Protein AF-A0A8H4S7Z0-F1 (afdb_monomer)

Radius of gyration: 16.97 Å; Cα contacts (8 Å, |Δi|>4): 118; chains: 1; bounding box: 41×35×54 Å

Mean predicted aligned error: 11.28 Å

Solvent-accessible surface area (backbone atoms only — not comparable to full-atom values): 7341 Å² total; per-residue (Å²): 135,83,82,88,77,84,85,71,62,92,64,38,90,51,52,29,38,37,39,34,30,51,56,85,59,88,57,84,63,80,92,69,66,58,52,76,47,76,32,63,46,55,66,48,42,54,50,51,52,62,73,42,70,85,55,70,56,70,44,76,47,80,46,69,49,40,94,46,100,86,52,48,55,26,58,40,66,70,44,51,50,53,55,34,59,78,67,66,56,59,77,75,61,49,73,60,62,48,78,52,49,64,92,78,74,83,63,83,80,64,83,90,71,74,132

Nearest PDB structures (foldseek):
  8to5-assembly1_c  TM=4.796E-01  e=1.770E+00  Synechocystis sp. PCC 6803
  2mra-assembly1_A  TM=4.521E-01  e=2.275E+00  synthetic construct

pLDDT: mean 74.97, std 17.6, range [32.44, 94.12]

Sequence (115 aa):
MTSFDNYCLDDPVEPVQVFEVGQDTTSFPTRASYQRSDLRTVEDTSSFLKNNQNSPYKCRLVSICQRTSRRQLQITKPMLDLLVAEHGIGPSFWGVPSCFYRRTDDFEVNPALAP

Structure (mmCIF, N/CA/C/O backbone):
data_AF-A0A8H4S7Z0-F1
#
_entry.id   AF-A0A8H4S7Z0-F1
#
loop_
_atom_site.group_PDB
_atom_site.id
_atom_site.type_symbol
_atom_site.label_atom_id
_atom_site.label_alt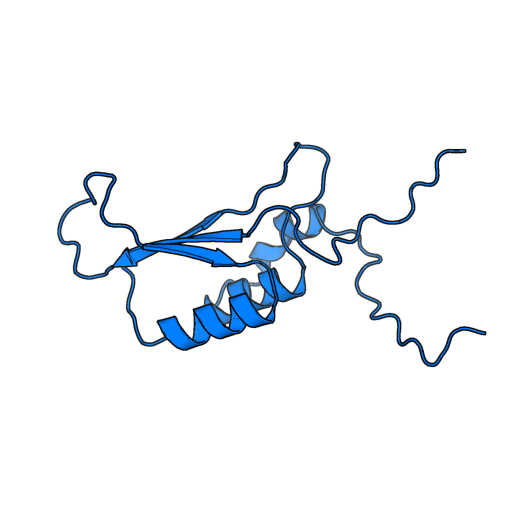_id
_atom_site.label_comp_id
_atom_site.label_asym_id
_atom_site.label_entity_id
_atom_site.label_seq_id
_atom_site.pdbx_PDB_ins_code
_atom_site.Cartn_x
_atom_site.Cartn_y
_atom_site.Cartn_z
_atom_site.occupancy
_atom_site.B_iso_or_equiv
_atom_site.auth_seq_id
_atom_site.auth_comp_id
_atom_site.auth_asym_id
_atom_site.auth_atom_id
_atom_site.pdbx_PDB_model_num
ATOM 1 N N . MET A 1 1 ? 13.076 3.394 -33.899 1.00 32.44 1 MET A N 1
ATOM 2 C CA . MET A 1 1 ? 12.529 2.324 -33.038 1.00 32.44 1 MET A CA 1
ATOM 3 C C . MET A 1 1 ? 12.714 2.756 -31.598 1.00 32.44 1 MET A C 1
ATOM 5 O O . MET A 1 1 ? 13.836 2.775 -31.120 1.00 32.44 1 MET A O 1
ATOM 9 N N . THR A 1 2 ? 11.651 3.229 -30.952 1.00 38.53 2 THR A N 1
ATOM 10 C CA . THR A 1 2 ? 11.670 3.564 -29.524 1.00 38.53 2 THR A CA 1
ATOM 11 C C . THR A 1 2 ? 11.561 2.263 -28.739 1.00 38.53 2 THR A C 1
ATOM 13 O O . THR A 1 2 ? 10.543 1.581 -28.844 1.00 38.53 2 THR A O 1
ATOM 16 N N . SER A 1 3 ? 12.627 1.904 -28.023 1.00 37.03 3 SER A N 1
ATOM 17 C CA . SER A 1 3 ? 12.627 0.787 -27.079 1.00 37.03 3 SER A CA 1
ATOM 18 C C . SER A 1 3 ? 11.506 0.991 -26.053 1.00 37.03 3 SER A C 1
ATOM 20 O O . SER A 1 3 ? 11.409 2.057 -25.446 1.00 37.03 3 SER A O 1
ATOM 22 N N . PHE A 1 4 ? 10.627 -0.004 -25.930 1.00 41.50 4 PHE A N 1
ATOM 23 C CA . PHE A 1 4 ? 9.540 -0.075 -24.945 1.00 41.50 4 PHE A CA 1
ATOM 24 C C . PHE A 1 4 ? 9.921 -0.975 -23.758 1.00 41.50 4 PHE A C 1
ATOM 26 O O . PHE A 1 4 ? 9.039 -1.455 -23.037 1.00 41.50 4 PHE A O 1
ATOM 33 N N . ASP A 1 5 ? 11.220 -1.196 -23.573 1.00 44.72 5 ASP A N 1
ATOM 34 C CA . ASP A 1 5 ? 11.765 -2.045 -22.528 1.00 44.72 5 ASP A CA 1
ATOM 35 C C . ASP A 1 5 ? 12.186 -1.183 -21.335 1.00 44.72 5 ASP A C 1
ATOM 37 O O . ASP A 1 5 ? 12.791 -0.124 -21.503 1.00 44.72 5 ASP A O 1
ATOM 41 N N . ASN A 1 6 ? 11.842 -1.665 -20.139 1.00 44.69 6 ASN A N 1
ATOM 42 C CA . ASN A 1 6 ? 12.066 -1.083 -18.807 1.00 44.69 6 ASN A CA 1
ATOM 43 C C . ASN A 1 6 ? 10.911 -0.213 -18.280 1.00 44.69 6 ASN A C 1
ATOM 45 O O . ASN A 1 6 ? 11.007 1.006 -18.147 1.00 44.69 6 ASN A O 1
ATOM 49 N N . TYR A 1 7 ? 9.814 -0.873 -17.903 1.00 49.69 7 TYR A N 1
ATOM 50 C CA . TYR A 1 7 ? 8.875 -0.334 -16.918 1.00 49.69 7 TYR A CA 1
ATOM 51 C C . TYR A 1 7 ? 8.762 -1.334 -15.769 1.00 49.69 7 TYR A C 1
ATOM 53 O O . TYR A 1 7 ? 7.735 -1.976 -15.605 1.00 49.69 7 TYR A O 1
ATOM 61 N N . CYS A 1 8 ? 9.848 -1.514 -15.027 1.00 52.16 8 CYS A N 1
ATOM 62 C CA . CYS A 1 8 ? 9.773 -1.968 -13.647 1.00 52.16 8 CYS A CA 1
ATOM 63 C C . CYS A 1 8 ? 10.198 -0.767 -12.796 1.00 52.16 8 CYS A C 1
ATOM 65 O O . CYS A 1 8 ? 11.082 -0.009 -13.206 1.00 52.16 8 CYS A O 1
ATOM 67 N N . LEU A 1 9 ? 9.525 -0.520 -11.674 1.00 57.56 9 LEU A N 1
ATOM 68 C CA . LEU A 1 9 ? 10.044 0.432 -10.697 1.00 57.56 9 LEU A CA 1
ATOM 69 C C . LEU A 1 9 ? 11.013 -0.332 -9.811 1.00 57.56 9 LEU A C 1
ATOM 71 O O . LEU A 1 9 ? 10.569 -1.039 -8.910 1.00 57.56 9 LEU A O 1
ATOM 75 N N . ASP A 1 10 ? 12.305 -0.178 -10.081 1.00 61.12 10 ASP A N 1
ATOM 76 C CA . ASP A 1 10 ? 13.347 -0.638 -9.161 1.00 61.12 10 ASP A CA 1
ATOM 77 C C . ASP A 1 10 ? 13.206 0.108 -7.825 1.00 61.12 10 ASP A C 1
ATOM 79 O O . ASP A 1 10 ? 13.199 -0.508 -6.764 1.00 61.12 10 ASP A O 1
ATOM 83 N N . ASP A 1 11 ? 12.935 1.419 -7.902 1.00 60.88 11 ASP A N 1
ATOM 84 C CA . ASP A 1 11 ? 12.660 2.285 -6.758 1.00 60.88 11 ASP A CA 1
ATOM 85 C C . ASP A 1 11 ? 11.469 3.227 -7.028 1.00 60.88 11 ASP A C 1
ATOM 87 O O . ASP A 1 11 ? 11.354 3.810 -8.119 1.00 60.88 11 ASP A O 1
ATOM 91 N N . PRO A 1 12 ? 10.567 3.441 -6.050 1.00 68.75 12 PRO A N 1
ATOM 92 C CA . PRO A 1 12 ? 9.491 4.410 -6.186 1.00 68.75 12 PRO A CA 1
ATOM 93 C C . PRO A 1 12 ? 10.049 5.841 -6.113 1.00 68.75 12 PRO A C 1
ATOM 95 O O . PRO A 1 12 ? 10.701 6.240 -5.147 1.00 68.75 12 PRO A O 1
ATOM 98 N N . VAL A 1 13 ? 9.759 6.658 -7.132 1.00 78.38 13 VAL A N 1
ATOM 99 C CA . VAL A 1 13 ? 10.211 8.062 -7.166 1.00 78.38 13 VAL A CA 1
ATOM 100 C C . VAL A 1 13 ? 9.428 8.909 -6.159 1.00 78.38 13 VAL A C 1
ATOM 102 O O . VAL A 1 13 ? 9.981 9.798 -5.510 1.00 78.38 13 VAL A O 1
ATOM 105 N N . GLU A 1 14 ? 8.131 8.630 -6.037 1.00 84.25 14 GLU A N 1
ATOM 106 C CA . GLU A 1 14 ? 7.249 9.216 -5.027 1.00 84.25 14 GLU A CA 1
ATOM 107 C C . GLU A 1 14 ? 7.023 8.194 -3.906 1.00 84.25 14 GLU A C 1
ATOM 109 O O . GLU A 1 14 ? 6.761 7.033 -4.218 1.00 84.25 14 GLU A O 1
ATOM 114 N N . PRO A 1 15 ? 7.086 8.589 -2.624 1.00 89.38 15 PRO A N 1
ATOM 115 C CA . PRO A 1 15 ? 6.847 7.661 -1.528 1.00 89.38 15 PRO A CA 1
ATOM 116 C C . PRO A 1 15 ? 5.384 7.211 -1.488 1.00 89.38 15 PRO A C 1
ATOM 118 O O . PRO A 1 15 ? 4.467 7.982 -1.793 1.00 89.38 15 PRO A O 1
ATOM 121 N N . VAL A 1 16 ? 5.161 5.989 -1.013 1.00 91.88 16 VAL A N 1
ATOM 122 C CA . VAL A 1 16 ? 3.834 5.537 -0.586 1.00 91.88 16 VAL A CA 1
ATOM 123 C C . VAL A 1 16 ? 3.496 6.262 0.708 1.00 91.88 16 VAL A C 1
ATOM 125 O O . VAL A 1 16 ? 4.262 6.214 1.667 1.00 91.88 16 VAL A O 1
ATOM 128 N N . GLN A 1 17 ? 2.360 6.950 0.746 1.00 93.94 17 GLN A N 1
ATOM 129 C CA . GLN A 1 17 ? 1.966 7.745 1.908 1.00 93.94 17 GLN A CA 1
ATOM 130 C C . GLN A 1 17 ? 0.928 6.982 2.718 1.00 93.94 17 GLN A C 1
ATOM 132 O O . GLN A 1 17 ? -0.146 6.655 2.213 1.00 93.94 17 GLN A O 1
ATOM 137 N N . VAL A 1 18 ? 1.231 6.731 3.983 1.00 92.56 18 VAL A N 1
ATOM 138 C CA . VAL A 1 18 ? 0.312 6.113 4.934 1.00 92.56 18 VAL A CA 1
ATOM 139 C C . VAL A 1 18 ? -0.211 7.181 5.880 1.00 92.56 18 VAL A C 1
ATOM 141 O O . VAL A 1 18 ? 0.565 7.939 6.457 1.00 92.56 18 VAL A O 1
ATOM 144 N N . PHE A 1 19 ? -1.529 7.243 6.031 1.00 90.44 19 PHE A N 1
ATOM 145 C CA . PHE A 1 19 ? -2.211 8.154 6.940 1.00 90.44 19 PHE A CA 1
ATOM 146 C C . PHE A 1 19 ? -2.996 7.349 7.965 1.00 90.44 19 PHE A C 1
ATOM 148 O O . PHE A 1 19 ? -3.830 6.527 7.589 1.00 90.44 19 PHE A O 1
ATOM 155 N N . GLU A 1 20 ? -2.764 7.606 9.244 1.00 89.75 20 GLU A N 1
ATOM 156 C CA . GLU A 1 20 ? -3.379 6.858 10.336 1.00 89.75 20 GLU A CA 1
ATOM 157 C C . GLU A 1 20 ? -4.184 7.762 11.252 1.00 89.75 20 GLU A C 1
ATOM 159 O O . GLU A 1 20 ? -3.729 8.827 11.670 1.00 89.75 20 GLU A O 1
ATOM 164 N N . VAL A 1 21 ? -5.381 7.301 11.596 1.00 86.25 21 VAL A N 1
ATOM 165 C CA . VAL A 1 21 ? -6.249 7.909 12.599 1.00 86.25 21 VAL A CA 1
ATOM 166 C C . VAL A 1 21 ? -6.296 6.969 13.800 1.00 86.25 21 VAL A C 1
ATOM 168 O O . VAL A 1 21 ? -6.793 5.850 13.677 1.00 86.25 21 VAL A O 1
ATOM 171 N N . GLY A 1 22 ? -5.779 7.408 14.950 1.00 81.69 22 GLY A N 1
ATOM 172 C CA . GLY A 1 22 ? -5.709 6.601 16.177 1.00 81.69 22 GLY A CA 1
ATOM 173 C C . GLY A 1 22 ? -7.083 6.235 16.751 1.00 81.69 22 GLY A C 1
ATOM 174 O O . GLY A 1 22 ? -8.058 6.968 16.565 1.00 81.69 22 GLY A O 1
ATOM 175 N N . GLN A 1 23 ? -7.170 5.101 17.453 1.00 74.94 23 GLN A N 1
ATOM 176 C CA . GLN A 1 23 ? -8.432 4.558 17.978 1.00 74.94 23 GLN A CA 1
ATOM 177 C C . GLN A 1 23 ? -9.134 5.477 18.998 1.00 74.94 23 GLN A C 1
ATOM 179 O O . GLN A 1 23 ? -10.363 5.545 19.009 1.00 74.94 23 GLN A O 1
ATOM 184 N N . ASP A 1 24 ? -8.369 6.259 19.762 1.00 71.00 24 ASP A N 1
ATOM 185 C CA . ASP A 1 24 ? -8.880 7.160 20.809 1.00 71.00 24 ASP A CA 1
ATOM 186 C C . ASP A 1 24 ? -9.520 8.456 20.274 1.00 71.00 24 ASP A C 1
ATOM 188 O O . ASP A 1 24 ? -10.012 9.290 21.037 1.00 71.00 24 ASP A O 1
ATOM 192 N N . THR A 1 25 ? -9.557 8.646 18.950 1.00 63.41 25 THR A N 1
ATOM 193 C CA . THR A 1 25 ? -10.248 9.785 18.331 1.00 63.41 25 THR A CA 1
ATOM 194 C C . THR A 1 25 ? -11.767 9.550 18.323 1.00 63.41 25 THR A C 1
ATOM 196 O O . THR A 1 25 ? -12.368 8.997 17.393 1.00 63.41 25 THR A O 1
ATOM 199 N N . THR A 1 26 ? -12.405 9.956 19.424 1.00 60.41 26 THR A N 1
ATOM 200 C CA . THR A 1 26 ? -13.856 9.853 19.671 1.00 60.41 26 THR A CA 1
ATOM 201 C C . THR A 1 26 ? -14.698 10.773 18.778 1.00 60.41 26 THR A C 1
ATOM 203 O O . THR A 1 26 ? -15.887 10.525 18.590 1.00 60.41 26 THR A O 1
ATOM 206 N N . SER A 1 27 ? -14.090 11.780 18.149 1.00 61.19 27 SER A N 1
ATOM 207 C CA . SER A 1 27 ? -14.697 12.646 17.133 1.00 61.19 27 SER A CA 1
ATOM 208 C C . SER A 1 27 ? -13.972 12.500 15.791 1.00 61.19 27 SER A C 1
ATOM 210 O O . SER A 1 27 ? -12.804 12.113 15.742 1.00 61.19 27 SER A O 1
ATOM 212 N N . PHE A 1 28 ? -14.663 12.773 14.676 1.00 56.72 28 PHE A N 1
ATOM 213 C CA . PHE A 1 28 ? -13.997 12.881 13.376 1.00 56.72 28 PHE A CA 1
ATOM 214 C C . PHE A 1 28 ? -12.852 13.901 13.498 1.00 56.72 28 PHE A C 1
ATOM 216 O O . PHE A 1 28 ? -13.127 15.044 13.872 1.00 56.72 28 PHE A O 1
ATOM 223 N N . PRO A 1 29 ? -11.597 13.515 13.203 1.00 55.12 29 PRO A N 1
ATOM 224 C CA . PRO A 1 29 ? -10.453 14.410 13.258 1.00 55.12 29 PRO A CA 1
ATOM 225 C C . PRO A 1 29 ? -10.729 15.736 12.557 1.00 55.12 29 PRO A C 1
ATOM 227 O O . PRO A 1 29 ? -11.064 15.763 11.370 1.00 55.12 29 PRO A O 1
ATOM 230 N N . THR A 1 30 ? -10.526 16.852 13.251 1.00 57.56 30 THR A N 1
ATOM 231 C CA . THR A 1 30 ? -10.563 18.197 12.669 1.00 57.56 30 THR A CA 1
ATOM 232 C C . THR A 1 30 ? -9.340 18.391 11.770 1.00 57.56 30 THR A C 1
ATOM 234 O O . THR A 1 30 ? -8.394 19.039 12.177 1.00 57.56 30 THR A O 1
ATOM 237 N N . ARG A 1 31 ? -9.287 17.776 10.578 1.00 55.25 31 ARG A N 1
ATOM 238 C CA . ARG A 1 31 ? -8.233 17.895 9.534 1.00 55.25 31 ARG A CA 1
ATOM 239 C C . ARG A 1 31 ? -6.756 17.699 9.972 1.00 55.25 31 ARG A C 1
ATOM 241 O O . ARG A 1 31 ? -5.896 17.688 9.102 1.00 55.25 31 ARG A O 1
ATOM 248 N N . ALA A 1 32 ? -6.452 17.522 11.260 1.00 55.59 32 ALA A N 1
ATOM 249 C CA . ALA A 1 32 ? -5.118 17.706 11.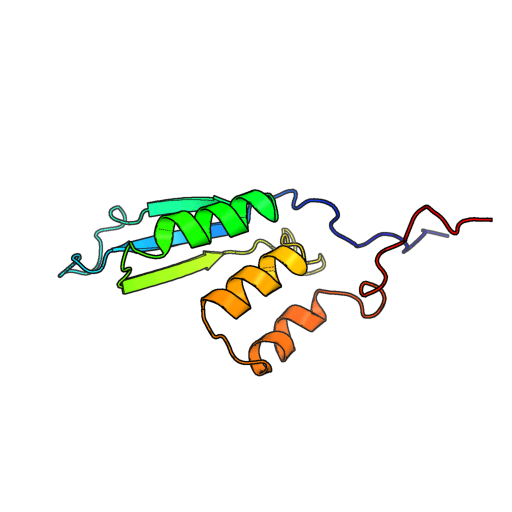836 1.00 55.59 32 ALA A CA 1
ATOM 250 C C . ALA A 1 32 ? -4.659 16.587 12.790 1.00 55.59 32 ALA A C 1
ATOM 252 O O . ALA A 1 32 ? -3.520 16.630 13.234 1.00 55.59 32 ALA A O 1
ATOM 253 N N . SER A 1 33 ? -5.485 15.581 13.110 1.00 70.38 33 SER A N 1
ATOM 254 C CA . SER A 1 33 ? -5.085 14.495 14.029 1.00 70.38 33 SER A CA 1
ATOM 255 C C . SER A 1 33 ? -4.830 13.164 13.315 1.00 70.38 33 SER A C 1
ATOM 257 O O . SER A 1 33 ? -5.310 12.120 13.760 1.00 70.38 33 SER A O 1
ATOM 259 N N . TYR A 1 34 ? -4.124 13.198 12.184 1.00 79.00 34 TYR A N 1
ATOM 260 C CA . TYR A 1 34 ? -3.617 11.982 11.550 1.00 79.00 34 TYR A CA 1
ATOM 261 C C . TYR A 1 34 ? -2.091 11.955 11.587 1.00 79.00 34 TYR A C 1
ATOM 263 O O . TYR A 1 34 ? -1.434 12.984 11.419 1.00 79.00 34 TYR A O 1
ATOM 271 N N . GLN A 1 35 ? -1.531 10.767 11.784 1.00 87.12 35 GLN A N 1
ATOM 272 C CA . GLN A 1 35 ? -0.106 10.522 11.610 1.00 87.12 35 GLN A CA 1
ATOM 273 C C . GLN A 1 35 ? 0.150 10.197 10.143 1.00 87.12 35 GLN A C 1
ATOM 275 O O . GLN A 1 35 ? -0.572 9.398 9.551 1.00 87.12 35 GLN A O 1
ATOM 280 N N . ARG A 1 36 ? 1.153 10.842 9.544 1.00 90.38 36 ARG A N 1
ATOM 281 C CA . ARG A 1 36 ? 1.598 10.542 8.183 1.00 90.38 36 ARG A CA 1
ATOM 282 C C . ARG A 1 36 ? 2.953 9.847 8.226 1.00 90.38 36 ARG A C 1
ATOM 284 O O . ARG A 1 36 ? 3.855 10.303 8.926 1.00 90.38 36 ARG A O 1
ATOM 291 N N . SER A 1 37 ? 3.109 8.797 7.432 1.00 92.31 37 SER A N 1
ATOM 292 C CA . SER A 1 37 ? 4.379 8.114 7.204 1.00 92.31 37 SER A CA 1
ATOM 293 C C . SER A 1 37 ? 4.612 7.939 5.711 1.00 92.31 37 SER A C 1
ATOM 295 O O . SER A 1 37 ? 3.700 7.574 4.976 1.00 92.31 37 SER A O 1
ATOM 297 N N . ASP A 1 38 ? 5.832 8.217 5.268 1.00 94.06 38 ASP A N 1
ATOM 298 C CA . ASP A 1 38 ? 6.241 8.073 3.875 1.00 94.06 38 ASP A CA 1
ATOM 299 C C . ASP A 1 38 ? 7.128 6.823 3.772 1.00 94.06 38 ASP A C 1
ATOM 301 O O . ASP A 1 38 ? 8.143 6.733 4.460 1.00 94.06 38 ASP A O 1
ATOM 305 N N . LEU A 1 39 ? 6.740 5.860 2.935 1.00 92.94 39 LEU A N 1
ATOM 306 C CA . LEU A 1 39 ? 7.453 4.598 2.724 1.00 92.94 39 LEU A CA 1
ATOM 307 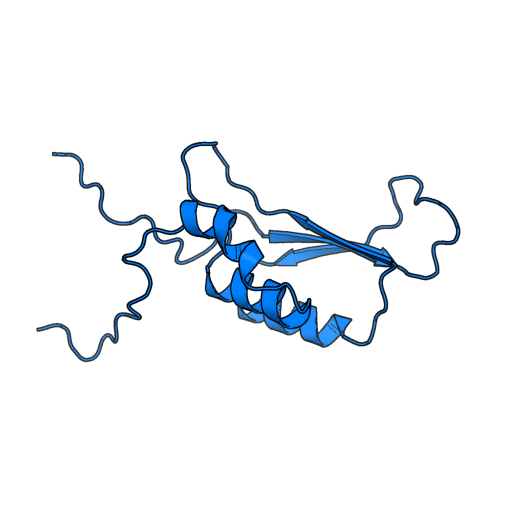C C . LEU A 1 39 ? 8.117 4.618 1.350 1.00 92.94 39 LEU A C 1
ATOM 309 O O . LEU A 1 39 ? 7.445 4.855 0.339 1.00 92.94 39 LEU A O 1
ATOM 313 N N . ARG A 1 40 ? 9.429 4.381 1.304 1.00 90.38 40 ARG A N 1
ATOM 314 C CA . ARG A 1 40 ? 10.205 4.410 0.056 1.00 90.38 40 ARG A CA 1
ATOM 315 C C . ARG A 1 40 ? 10.763 3.050 -0.323 1.00 90.38 40 ARG A C 1
ATOM 317 O O . ARG A 1 40 ? 10.904 2.784 -1.507 1.00 90.38 40 ARG A O 1
ATOM 324 N N . THR A 1 41 ? 11.046 2.198 0.653 1.00 91.12 41 THR A N 1
ATOM 325 C CA . THR A 1 41 ? 11.641 0.882 0.413 1.00 91.12 41 THR A CA 1
ATOM 326 C C . THR A 1 41 ? 10.809 -0.244 1.022 1.00 91.12 41 THR A C 1
ATOM 328 O O . THR A 1 41 ? 9.854 -0.030 1.785 1.00 91.12 41 THR A O 1
ATOM 331 N N . VAL A 1 42 ? 11.177 -1.478 0.681 1.00 91.12 42 VAL A N 1
ATOM 332 C CA . VAL A 1 42 ? 10.613 -2.688 1.291 1.00 91.12 42 VAL A CA 1
ATOM 333 C C . VAL A 1 42 ? 10.959 -2.730 2.784 1.00 91.12 42 VAL A C 1
ATOM 335 O O . VAL A 1 42 ? 10.102 -3.047 3.610 1.00 91.12 42 VAL A O 1
ATOM 338 N N . GLU A 1 43 ? 12.177 -2.335 3.151 1.00 92.06 43 GLU A N 1
ATOM 339 C CA . GLU A 1 43 ? 12.667 -2.267 4.529 1.00 92.06 43 GLU A CA 1
ATOM 340 C C . GLU A 1 43 ? 11.912 -1.216 5.345 1.00 92.06 43 GLU A C 1
ATOM 342 O O . GLU A 1 43 ? 11.510 -1.504 6.476 1.00 92.06 43 GLU A O 1
ATOM 347 N N . ASP A 1 44 ? 11.662 -0.035 4.770 1.00 91.94 44 ASP A N 1
ATOM 348 C CA . ASP A 1 44 ? 10.854 1.019 5.393 1.00 91.94 44 ASP A CA 1
ATOM 349 C C . ASP A 1 44 ? 9.438 0.510 5.662 1.00 91.94 44 ASP A C 1
ATOM 351 O O . ASP A 1 44 ? 8.899 0.691 6.754 1.00 91.94 44 ASP A O 1
ATOM 355 N N . THR A 1 45 ? 8.849 -0.172 4.674 1.00 92.88 45 THR A N 1
ATOM 356 C CA . THR A 1 45 ? 7.499 -0.742 4.760 1.00 92.88 45 THR A CA 1
ATOM 357 C C . THR A 1 45 ? 7.428 -1.798 5.861 1.00 92.88 45 THR A C 1
ATOM 359 O O . THR A 1 45 ? 6.581 -1.718 6.747 1.00 92.88 45 THR A O 1
ATOM 362 N N . SER A 1 46 ? 8.360 -2.751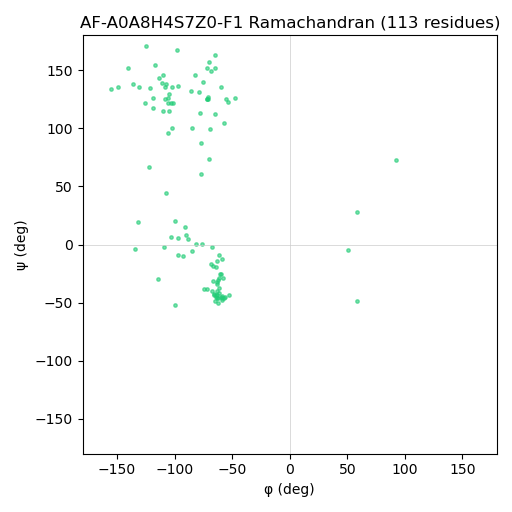 5.863 1.00 94.12 46 SER A N 1
ATOM 363 C CA . SER A 1 46 ? 8.467 -3.795 6.888 1.00 94.12 46 SER A CA 1
ATOM 364 C C . SER A 1 46 ? 8.665 -3.204 8.287 1.00 94.12 46 SER A C 1
ATOM 366 O O . SER A 1 46 ? 7.996 -3.607 9.240 1.00 94.12 46 SER A O 1
ATOM 368 N N . SER A 1 47 ? 9.540 -2.204 8.417 1.00 93.00 47 SER A N 1
ATOM 369 C CA . SER A 1 47 ? 9.813 -1.527 9.689 1.00 93.00 47 SER A CA 1
ATOM 370 C C . SER A 1 47 ? 8.596 -0.753 10.190 1.00 93.00 47 SER A C 1
ATOM 372 O O . SER A 1 47 ? 8.257 -0.837 11.369 1.00 93.00 47 SER A O 1
ATOM 374 N N . PHE A 1 48 ? 7.898 -0.043 9.300 1.00 92.25 48 PHE A N 1
ATOM 375 C CA . PHE A 1 48 ? 6.661 0.663 9.620 1.00 92.25 48 PHE A CA 1
ATOM 376 C C . PHE A 1 48 ? 5.586 -0.293 10.146 1.00 92.25 48 PHE A C 1
ATOM 378 O O . PHE A 1 48 ? 4.984 -0.016 11.184 1.00 92.25 48 PHE A O 1
ATOM 385 N N . LEU A 1 49 ? 5.371 -1.423 9.469 1.00 91.00 49 LEU A N 1
ATOM 386 C CA . LEU A 1 49 ? 4.368 -2.410 9.869 1.00 91.00 49 LEU A CA 1
ATOM 387 C C . LEU A 1 49 ? 4.697 -3.025 11.236 1.00 91.00 49 LEU A C 1
ATOM 389 O O . LEU A 1 49 ? 3.834 -3.053 12.110 1.00 91.00 49 LEU A O 1
ATOM 393 N N . LYS A 1 50 ? 5.959 -3.410 11.470 1.00 90.19 50 LYS A N 1
ATOM 394 C CA . LYS A 1 50 ? 6.416 -3.957 12.761 1.00 90.19 50 LYS A CA 1
ATOM 395 C C . LYS A 1 50 ? 6.282 -2.957 13.907 1.00 90.19 50 LYS A C 1
ATOM 397 O O . LYS A 1 50 ? 5.771 -3.300 14.969 1.00 90.19 50 LYS A O 1
ATOM 402 N N . ASN A 1 51 ? 6.715 -1.715 13.695 1.00 86.06 51 ASN A N 1
ATOM 403 C CA . ASN A 1 51 ? 6.679 -0.683 14.733 1.00 86.06 51 ASN A CA 1
ATOM 404 C C . ASN A 1 51 ? 5.243 -0.301 15.119 1.00 86.06 51 ASN A C 1
ATOM 406 O O . ASN A 1 51 ? 4.986 0.029 16.275 1.00 86.06 51 ASN A O 1
ATOM 410 N N . ASN A 1 52 ? 4.305 -0.377 14.172 1.00 80.75 52 ASN A N 1
ATOM 411 C CA . ASN A 1 52 ? 2.901 -0.037 14.396 1.00 80.75 52 ASN A CA 1
ATOM 412 C C . ASN A 1 52 ? 2.012 -1.251 14.696 1.00 80.75 52 ASN A C 1
ATOM 414 O O . ASN A 1 52 ? 0.804 -1.085 14.845 1.00 80.75 52 ASN A O 1
ATOM 418 N N . GLN A 1 53 ? 2.576 -2.453 14.840 1.00 73.31 53 GLN A N 1
ATOM 419 C CA . GLN A 1 53 ? 1.806 -3.674 15.098 1.00 73.31 53 GLN A CA 1
ATOM 420 C C . GLN A 1 53 ? 1.025 -3.614 16.425 1.00 73.31 53 GLN A C 1
ATOM 422 O O . GLN A 1 53 ? -0.053 -4.189 16.542 1.00 73.31 53 GLN A O 1
ATOM 427 N N . ASN A 1 54 ? 1.534 -2.853 17.402 1.00 72.31 54 ASN A N 1
ATOM 428 C CA . ASN A 1 54 ? 0.908 -2.648 18.713 1.00 72.31 54 ASN A CA 1
ATOM 429 C C . ASN A 1 54 ? 0.209 -1.284 18.861 1.00 72.31 54 ASN A C 1
ATOM 431 O O . ASN A 1 54 ? -0.215 -0.937 19.961 1.00 72.31 54 ASN A O 1
ATOM 435 N N . SER A 1 55 ? 0.116 -0.496 17.785 1.00 78.69 55 SER A N 1
ATOM 436 C CA . SER A 1 55 ? -0.529 0.820 17.794 1.00 78.69 55 SER A CA 1
ATOM 437 C C . SER A 1 55 ? -1.884 0.719 17.093 1.00 78.69 55 SER A C 1
ATOM 439 O O . SER A 1 55 ? -1.943 0.738 15.859 1.00 78.69 55 SER A O 1
ATOM 441 N N . PRO A 1 56 ? -2.991 0.543 17.835 1.00 78.19 56 PRO A N 1
ATOM 442 C CA . PRO A 1 56 ? -4.280 0.355 17.204 1.00 78.19 56 PRO A CA 1
ATOM 443 C C . PRO A 1 56 ? -4.762 1.659 16.556 1.00 78.19 56 PRO A C 1
ATOM 445 O O . PRO A 1 56 ? -4.858 2.721 17.178 1.00 78.19 56 PRO A O 1
ATOM 448 N N . TYR A 1 57 ? -5.113 1.566 15.278 1.00 85.31 57 TYR A N 1
ATOM 449 C CA . TYR A 1 57 ? -5.690 2.656 14.502 1.00 85.31 57 TYR A CA 1
ATOM 450 C C . TYR A 1 57 ? -7.159 2.354 14.190 1.00 85.31 57 TYR A C 1
ATOM 452 O O . TYR A 1 57 ? -7.560 1.215 13.961 1.00 85.31 57 TYR A O 1
ATOM 460 N N . LYS A 1 58 ? -7.977 3.405 14.150 1.00 85.25 58 LYS A N 1
ATOM 461 C CA . LYS A 1 58 ? -9.367 3.352 13.682 1.00 85.25 58 LYS A CA 1
ATOM 462 C C . LYS A 1 58 ? -9.438 3.244 12.162 1.00 85.25 58 LYS A C 1
ATOM 464 O O . LYS A 1 58 ? -10.324 2.589 11.626 1.00 85.25 58 LYS A O 1
ATOM 469 N N . CYS A 1 59 ? -8.540 3.945 11.472 1.00 85.62 59 CYS A N 1
ATOM 470 C CA . CYS A 1 59 ? -8.481 3.988 10.016 1.00 85.62 59 CYS A CA 1
ATOM 471 C C . CYS A 1 59 ? -7.034 4.185 9.553 1.00 85.62 59 CYS A C 1
ATOM 473 O O . CYS A 1 59 ? -6.330 5.032 10.106 1.00 85.62 59 CYS A O 1
ATOM 475 N N . ARG A 1 60 ? -6.619 3.422 8.536 1.00 89.81 60 ARG A N 1
ATOM 476 C CA . ARG A 1 60 ? -5.340 3.574 7.837 1.00 89.81 60 ARG A CA 1
ATOM 477 C C . ARG A 1 60 ? -5.619 3.721 6.346 1.00 89.81 60 ARG A C 1
ATOM 479 O O . ARG A 1 60 ? -6.229 2.847 5.737 1.00 89.81 60 ARG A O 1
ATOM 486 N N . LEU A 1 61 ? -5.177 4.829 5.768 1.00 90.81 61 LEU A N 1
ATOM 487 C CA . LEU A 1 61 ? -5.249 5.091 4.336 1.00 90.81 61 LEU A CA 1
ATOM 488 C C . LEU A 1 61 ? -3.855 4.933 3.737 1.00 90.81 61 LEU A C 1
ATOM 490 O O . LEU A 1 61 ? -2.921 5.596 4.178 1.00 90.81 61 LEU A O 1
ATOM 494 N N . VAL A 1 62 ? -3.736 4.100 2.707 1.00 91.75 62 VAL A N 1
ATOM 495 C CA . VAL A 1 62 ? -2.515 3.959 1.909 1.00 91.75 62 VAL A CA 1
ATOM 496 C C . VAL A 1 62 ? -2.737 4.665 0.576 1.00 91.75 62 VAL A C 1
ATOM 498 O O . VAL A 1 62 ? -3.590 4.268 -0.215 1.00 91.75 62 VAL A O 1
ATOM 501 N N . SER A 1 63 ? -1.985 5.734 0.338 1.00 91.75 63 SER A N 1
ATOM 502 C CA . SER A 1 63 ? -2.018 6.515 -0.894 1.00 91.75 63 SER A CA 1
ATOM 503 C C . SER A 1 63 ? -0.815 6.164 -1.761 1.00 91.75 63 SER A C 1
ATOM 505 O O . SER A 1 63 ? 0.336 6.305 -1.343 1.00 91.75 63 SER A O 1
ATOM 507 N N . ILE A 1 64 ? -1.100 5.711 -2.981 1.00 90.31 64 ILE A N 1
ATOM 508 C CA . ILE A 1 64 ? -0.106 5.316 -3.976 1.00 90.31 64 ILE A CA 1
ATOM 509 C C . ILE A 1 64 ? -0.278 6.223 -5.193 1.00 90.31 64 ILE A C 1
ATOM 511 O O . ILE A 1 64 ? -1.319 6.223 -5.852 1.00 90.31 64 ILE A O 1
ATOM 515 N N . CYS A 1 65 ? 0.749 7.006 -5.506 1.00 85.12 65 CYS A N 1
ATOM 516 C CA . CYS A 1 65 ? 0.731 7.895 -6.662 1.00 85.12 65 CYS A CA 1
ATOM 517 C C . CYS A 1 65 ? 0.916 7.107 -7.964 1.00 85.12 65 CYS A C 1
ATOM 519 O O . CYS A 1 65 ? 1.777 6.248 -8.053 1.00 85.12 65 CYS A O 1
ATOM 521 N N . GLN A 1 66 ? 0.192 7.459 -9.026 1.00 78.06 66 GLN A N 1
ATOM 522 C CA . GLN A 1 66 ? 0.485 6.972 -10.387 1.00 78.06 66 GLN A CA 1
ATOM 523 C C . GLN A 1 66 ? 1.325 7.986 -11.193 1.00 78.06 66 GLN A C 1
ATOM 525 O O . GLN A 1 66 ? 1.793 7.692 -12.291 1.00 78.06 66 GLN A O 1
ATOM 530 N N . ARG A 1 67 ? 1.513 9.205 -10.654 1.00 71.31 67 ARG A N 1
ATOM 531 C CA . ARG A 1 67 ? 2.056 10.429 -11.288 1.00 71.31 67 ARG A CA 1
ATOM 532 C C . ARG A 1 67 ? 1.269 10.901 -12.522 1.00 71.31 67 ARG A C 1
ATOM 534 O O . ARG A 1 67 ? 0.898 12.064 -12.595 1.00 71.31 67 ARG A O 1
ATOM 541 N N . THR A 1 68 ? 0.969 10.012 -13.467 1.00 68.88 68 THR A N 1
ATOM 542 C CA . THR A 1 68 ? 0.080 10.235 -14.617 1.00 68.88 68 THR A CA 1
ATOM 543 C C . THR A 1 68 ? -0.757 8.981 -14.871 1.00 68.88 68 THR A C 1
ATOM 545 O O . THR A 1 68 ? -0.279 7.876 -14.632 1.00 68.88 68 THR A O 1
ATOM 548 N N . SER A 1 69 ? -1.957 9.120 -15.438 1.00 69.69 69 SER A N 1
ATOM 549 C CA . SER A 1 69 ? -2.906 8.009 -15.655 1.00 69.69 69 SER A CA 1
ATOM 550 C C . SER A 1 69 ? -2.416 6.876 -16.570 1.00 69.69 69 SER A C 1
ATOM 552 O O . SER A 1 69 ? -3.080 5.849 -16.681 1.00 69.69 69 SER A O 1
ATOM 554 N N . ARG A 1 70 ? -1.271 7.050 -17.243 1.00 69.00 70 ARG A N 1
ATOM 555 C CA . ARG A 1 70 ? -0.681 6.072 -18.174 1.00 69.00 70 ARG A CA 1
ATOM 556 C C . ARG A 1 70 ? 0.587 5.396 -17.646 1.00 69.00 70 ARG A C 1
ATOM 558 O O . ARG A 1 70 ? 1.176 4.591 -18.359 1.00 69.00 70 ARG A O 1
ATOM 565 N N . ARG A 1 71 ? 1.058 5.760 -16.451 1.00 72.75 71 ARG A N 1
ATOM 566 C CA . ARG A 1 71 ? 2.264 5.182 -15.832 1.00 72.75 71 ARG A CA 1
ATOM 567 C C . ARG A 1 71 ? 1.880 4.098 -14.828 1.00 72.75 71 ARG A C 1
ATOM 569 O O . ARG A 1 71 ? 0.713 3.960 -14.474 1.00 72.75 71 ARG A O 1
ATOM 576 N N . GLN A 1 72 ? 2.865 3.328 -14.388 1.00 76.38 72 GLN A N 1
ATOM 577 C CA . GLN A 1 72 ? 2.688 2.362 -13.309 1.00 76.38 72 GLN A CA 1
ATOM 578 C C . GLN A 1 72 ? 2.482 3.072 -11.968 1.00 76.38 72 GLN A C 1
ATOM 580 O O . GLN A 1 72 ? 2.888 4.227 -11.791 1.00 76.38 72 GLN A O 1
ATOM 585 N N . LEU A 1 73 ? 1.855 2.367 -11.030 1.00 84.38 73 LEU A N 1
ATOM 586 C CA . LEU A 1 73 ? 1.754 2.804 -9.641 1.00 84.38 73 LEU A CA 1
ATOM 587 C C . LEU A 1 73 ? 3.155 2.963 -9.046 1.00 84.38 73 LEU A C 1
ATOM 589 O O . LEU A 1 73 ? 3.996 2.099 -9.247 1.00 84.38 73 LEU A O 1
ATOM 593 N N . GLN A 1 74 ? 3.401 4.048 -8.312 1.00 87.44 74 GLN A N 1
ATOM 594 C CA . GLN A 1 74 ? 4.651 4.331 -7.598 1.00 87.44 74 GLN A CA 1
ATOM 595 C C . GLN A 1 74 ? 4.735 3.506 -6.308 1.00 87.44 74 GLN A C 1
ATOM 597 O O . GLN A 1 74 ? 4.748 4.041 -5.205 1.00 87.44 74 GLN A O 1
ATOM 602 N N . ILE A 1 75 ? 4.721 2.186 -6.466 1.00 88.62 75 ILE A N 1
ATOM 603 C CA . ILE A 1 75 ? 4.956 1.208 -5.410 1.00 88.62 75 ILE A CA 1
ATOM 604 C C . ILE A 1 75 ? 5.458 -0.081 -6.054 1.00 88.62 75 ILE A C 1
ATOM 606 O O . ILE A 1 75 ? 4.904 -0.548 -7.055 1.00 88.62 75 ILE A O 1
ATOM 610 N N . THR A 1 76 ? 6.508 -0.660 -5.483 1.00 87.25 76 THR A N 1
ATOM 611 C CA . THR A 1 76 ? 7.024 -1.948 -5.945 1.00 87.25 76 THR A CA 1
ATOM 612 C C . THR A 1 76 ? 6.060 -3.065 -5.542 1.00 87.25 76 THR A C 1
ATOM 614 O O . THR A 1 76 ? 5.337 -2.959 -4.546 1.00 87.25 76 THR A O 1
ATOM 617 N N . LYS A 1 77 ? 6.031 -4.157 -6.311 1.00 85.88 77 LYS A N 1
ATOM 618 C CA . LYS A 1 77 ? 5.192 -5.319 -5.983 1.00 85.88 77 LYS A CA 1
ATOM 619 C C . LYS A 1 77 ? 5.481 -5.870 -4.570 1.00 85.88 77 LYS A C 1
ATOM 621 O O . LYS A 1 77 ? 4.516 -6.008 -3.823 1.00 85.88 77 LYS A O 1
ATOM 626 N N . PRO A 1 78 ? 6.749 -6.034 -4.129 1.00 89.12 78 PRO A N 1
ATOM 627 C CA . PRO A 1 78 ? 7.047 -6.495 -2.770 1.00 89.12 78 PRO A CA 1
ATOM 628 C C . PRO A 1 78 ? 6.537 -5.565 -1.659 1.00 89.12 78 PRO A C 1
ATOM 630 O O . PRO A 1 78 ? 6.057 -6.039 -0.631 1.00 89.12 78 PRO A O 1
ATOM 633 N N . MET A 1 79 ? 6.593 -4.238 -1.847 1.00 91.62 79 MET A N 1
ATOM 634 C CA . MET A 1 79 ? 6.005 -3.295 -0.882 1.00 91.62 79 MET A CA 1
ATOM 635 C C . MET A 1 79 ? 4.487 -3.477 -0.785 1.00 91.62 79 MET A C 1
ATOM 637 O O . MET A 1 79 ? 3.927 -3.470 0.312 1.00 91.62 79 MET A O 1
ATOM 641 N N . LEU A 1 80 ? 3.815 -3.644 -1.927 1.00 90.38 80 LEU A N 1
ATOM 642 C CA . LEU A 1 80 ? 2.372 -3.848 -1.960 1.00 90.38 80 LEU A CA 1
ATOM 643 C C . LEU A 1 80 ? 1.975 -5.200 -1.352 1.00 90.38 80 LEU A C 1
ATOM 645 O O . LEU A 1 80 ? 1.010 -5.253 -0.594 1.00 90.38 80 LEU A O 1
ATOM 649 N N . ASP A 1 81 ? 2.741 -6.259 -1.622 1.00 90.25 81 ASP A N 1
ATOM 650 C CA . ASP A 1 81 ? 2.552 -7.588 -1.033 1.00 90.25 81 ASP A CA 1
ATOM 651 C C . ASP A 1 81 ? 2.606 -7.538 0.499 1.00 90.25 81 ASP A C 1
ATOM 653 O O . ASP A 1 81 ? 1.717 -8.077 1.160 1.00 90.25 81 ASP A O 1
ATOM 657 N N . LEU A 1 82 ? 3.591 -6.834 1.075 1.00 92.75 82 LEU A N 1
ATOM 658 C CA . LEU A 1 82 ? 3.702 -6.655 2.528 1.00 92.75 82 LEU A CA 1
ATOM 659 C C . LEU A 1 82 ? 2.466 -5.973 3.125 1.00 92.75 82 LEU A C 1
ATOM 661 O O . LEU A 1 82 ? 1.933 -6.429 4.135 1.00 92.75 82 LEU A O 1
ATOM 665 N N . LEU A 1 83 ? 1.996 -4.894 2.494 1.00 91.25 83 LEU A N 1
ATOM 666 C CA . LEU A 1 83 ? 0.815 -4.160 2.954 1.00 91.25 83 LEU A CA 1
ATOM 667 C C . LEU A 1 83 ? -0.450 -5.026 2.872 1.00 91.25 83 LEU A C 1
ATOM 669 O O . LEU A 1 83 ? -1.252 -5.042 3.803 1.00 91.25 83 LEU A O 1
ATOM 673 N N . VAL A 1 84 ? -0.631 -5.765 1.777 1.00 91.12 84 VAL A N 1
ATOM 674 C CA . VAL A 1 84 ? -1.778 -6.665 1.579 1.00 91.12 84 VAL A CA 1
ATOM 675 C C . VAL A 1 84 ? -1.778 -7.789 2.611 1.00 91.12 84 VAL A C 1
ATOM 677 O O . VAL A 1 84 ? -2.819 -8.054 3.217 1.00 91.12 84 VAL A O 1
ATOM 680 N N . ALA A 1 85 ? -0.622 -8.418 2.833 1.00 91.25 85 ALA A N 1
ATOM 681 C CA . ALA A 1 85 ? -0.470 -9.528 3.764 1.00 91.25 85 ALA A CA 1
ATOM 682 C C . ALA A 1 85 ? -0.731 -9.104 5.216 1.00 91.25 85 ALA A C 1
ATOM 684 O O . ALA A 1 85 ? -1.531 -9.745 5.896 1.00 91.25 85 ALA A O 1
ATOM 685 N N . GLU A 1 86 ? -0.124 -8.003 5.674 1.00 89.94 86 GLU A N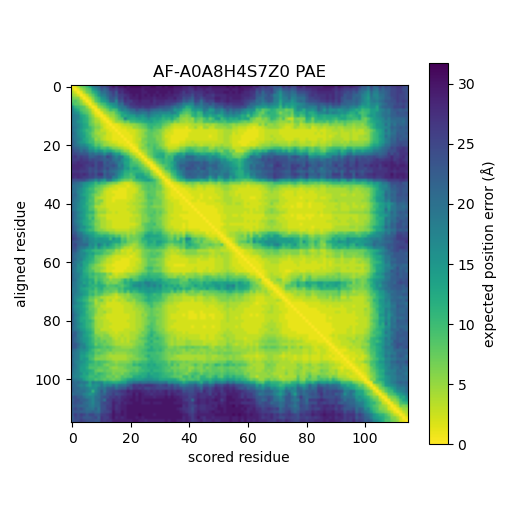 1
ATOM 686 C CA . GLU A 1 86 ? -0.286 -7.519 7.054 1.00 89.94 86 GLU A CA 1
ATOM 687 C C . GLU A 1 86 ? -1.736 -7.131 7.365 1.00 89.94 86 GLU A C 1
ATOM 689 O O . GLU A 1 86 ? -2.227 -7.333 8.473 1.00 89.94 86 GLU A O 1
ATOM 694 N N . HIS A 1 87 ? -2.456 -6.603 6.374 1.00 87.62 87 HIS A N 1
ATOM 695 C CA . HIS A 1 87 ? -3.855 -6.216 6.530 1.00 87.62 87 HIS A CA 1
ATOM 696 C C . HIS A 1 87 ? -4.849 -7.348 6.231 1.00 87.62 87 HIS A C 1
ATOM 698 O O . HIS A 1 87 ? -6.058 -7.110 6.249 1.00 87.62 87 HIS A O 1
ATOM 704 N N . GLY A 1 88 ? -4.371 -8.568 5.955 1.00 88.25 88 GLY A N 1
ATOM 705 C CA . GLY A 1 88 ? -5.223 -9.720 5.648 1.00 88.25 88 GLY A CA 1
ATOM 706 C C . GLY A 1 88 ? -6.135 -9.490 4.439 1.00 88.25 88 GLY A C 1
ATOM 707 O O . GLY A 1 88 ? -7.239 -10.035 4.374 1.00 88.25 88 GLY A O 1
ATOM 708 N N . ILE A 1 89 ? -5.712 -8.641 3.499 1.00 89.38 89 ILE A N 1
ATOM 709 C CA . ILE A 1 89 ? -6.509 -8.292 2.328 1.00 89.38 89 ILE A CA 1
ATOM 710 C C . ILE A 1 89 ? -6.539 -9.506 1.392 1.00 89.38 89 ILE A C 1
ATOM 712 O O . ILE A 1 89 ? -5.508 -10.043 0.993 1.00 89.38 89 ILE A O 1
ATOM 716 N N . GLY A 1 90 ? -7.747 -9.950 1.044 1.00 88.88 90 GLY A N 1
ATOM 717 C CA . GLY A 1 90 ? -7.943 -11.139 0.222 1.00 88.88 90 GLY A CA 1
ATOM 718 C C . GLY A 1 90 ? -7.396 -11.004 -1.209 1.00 88.88 90 GLY A C 1
ATOM 719 O O . GLY A 1 90 ? -7.215 -9.898 -1.723 1.00 88.88 90 GLY A O 1
ATOM 720 N N . PRO A 1 91 ? -7.211 -12.133 -1.915 1.00 86.12 91 PRO A N 1
ATOM 721 C CA . PRO A 1 91 ? -6.578 -12.166 -3.235 1.00 86.12 91 PRO A CA 1
ATOM 722 C C . PRO A 1 91 ? -7.361 -11.419 -4.325 1.00 86.12 91 PRO A C 1
ATOM 724 O O . PRO A 1 91 ? -6.781 -11.037 -5.339 1.00 86.12 91 PRO A O 1
ATOM 727 N N . SER A 1 92 ? -8.660 -11.167 -4.123 1.00 88.38 92 SER A N 1
ATOM 728 C CA . SER A 1 92 ? -9.487 -10.362 -5.032 1.00 88.38 92 SER A CA 1
ATOM 729 C C . SER A 1 92 ? -8.968 -8.934 -5.205 1.00 88.38 92 SER A C 1
ATOM 731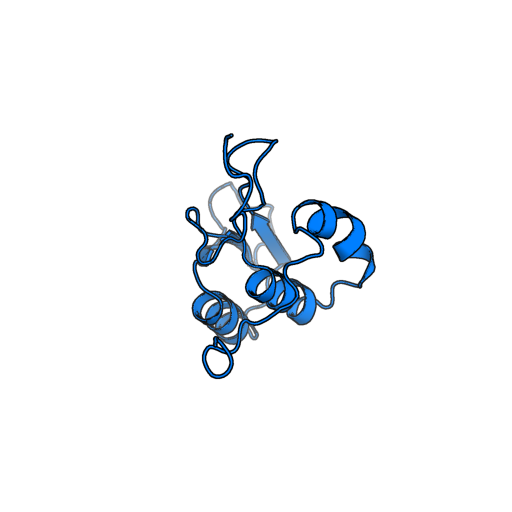 O O . SER A 1 92 ? -9.199 -8.333 -6.254 1.00 88.38 92 SER A O 1
ATOM 733 N N . PHE A 1 93 ? -8.226 -8.416 -4.220 1.00 87.38 93 PHE A N 1
ATOM 734 C CA . PHE A 1 93 ? -7.560 -7.123 -4.308 1.00 87.38 93 PHE A CA 1
ATOM 735 C C . PHE A 1 93 ? -6.692 -7.022 -5.555 1.00 87.38 93 PHE A C 1
ATOM 737 O O . PHE A 1 93 ? -6.790 -6.029 -6.265 1.00 87.38 93 PHE A O 1
ATOM 744 N N . TRP A 1 94 ? -5.933 -8.069 -5.886 1.00 84.38 94 TRP A N 1
ATOM 745 C CA . TRP A 1 94 ? -5.004 -8.074 -7.015 1.00 84.38 94 TRP A CA 1
ATOM 746 C C . TRP A 1 94 ? -5.667 -7.915 -8.381 1.00 84.38 94 TRP A C 1
ATOM 748 O O . TRP A 1 94 ? -4.975 -7.574 -9.336 1.00 84.38 94 TRP A O 1
ATOM 758 N N . GLY A 1 95 ? -6.988 -8.077 -8.500 1.00 83.12 95 GLY A N 1
ATOM 759 C CA . GLY A 1 95 ? -7.698 -7.901 -9.769 1.00 83.12 95 GLY A CA 1
ATOM 760 C C . GLY A 1 95 ? -7.528 -6.511 -10.395 1.00 83.12 95 GLY A C 1
ATOM 761 O O . GLY A 1 95 ? -7.549 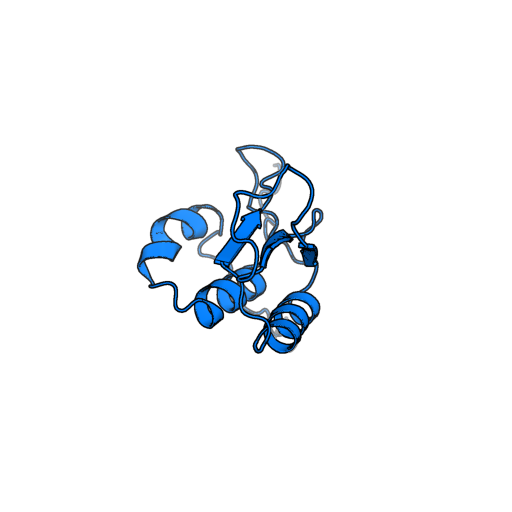-6.396 -11.616 1.00 83.12 95 GLY A O 1
ATOM 762 N N . VAL A 1 96 ? -7.320 -5.466 -9.584 1.00 79.50 96 VAL A N 1
ATOM 763 C CA . VAL A 1 96 ? -7.142 -4.083 -10.067 1.00 79.50 96 VAL A CA 1
ATOM 764 C C . VAL A 1 96 ? -5.665 -3.660 -10.119 1.00 79.50 96 VAL A C 1
ATOM 766 O O . VAL A 1 96 ? -5.223 -3.229 -11.184 1.00 79.50 96 VAL A O 1
ATOM 769 N N . PRO A 1 97 ? -4.856 -3.805 -9.049 1.00 80.12 97 PRO A N 1
ATOM 770 C CA . PRO A 1 97 ? -3.448 -3.419 -9.042 1.00 80.12 97 PRO A CA 1
ATOM 771 C C . PRO A 1 97 ? -2.603 -4.214 -10.034 1.00 80.12 97 PRO A C 1
ATOM 773 O O . PRO A 1 97 ? -1.672 -3.656 -10.604 1.00 80.12 97 PRO A O 1
ATOM 776 N N . SER A 1 98 ? -2.936 -5.485 -10.301 1.00 76.50 98 SER A N 1
ATOM 777 C CA . SER A 1 98 ? -2.178 -6.302 -11.261 1.00 76.50 98 SER A CA 1
ATOM 778 C C . SER A 1 98 ? -2.186 -5.724 -12.674 1.00 76.50 98 SER A C 1
ATOM 780 O O . SER A 1 98 ? -1.230 -5.933 -13.404 1.00 76.50 98 SER A O 1
ATOM 782 N N . CYS A 1 99 ? -3.196 -4.931 -13.049 1.00 75.38 99 CYS A N 1
ATOM 783 C CA . CYS A 1 99 ? -3.236 -4.236 -14.337 1.00 75.38 99 CYS A CA 1
ATOM 784 C C . CYS A 1 99 ? -2.152 -3.154 -14.475 1.00 75.38 99 CYS A C 1
ATOM 786 O O . CYS A 1 99 ? -1.859 -2.719 -15.589 1.00 75.38 99 CYS A O 1
ATOM 788 N N . PHE A 1 100 ? -1.573 -2.702 -13.358 1.00 74.38 100 PHE A N 1
ATOM 789 C CA . PHE A 1 100 ? -0.493 -1.716 -13.333 1.00 74.38 100 PHE A CA 1
ATOM 790 C C . PHE A 1 100 ? 0.900 -2.358 -13.323 1.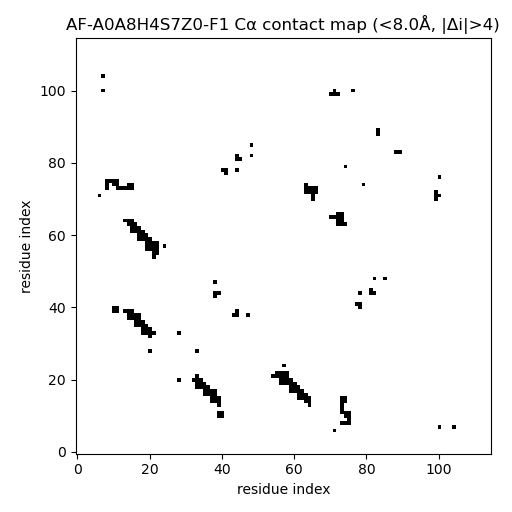00 74.38 100 PHE A C 1
ATOM 792 O O . PHE A 1 100 ? 1.880 -1.646 -13.535 1.00 74.38 100 PHE A O 1
ATOM 799 N N . TYR A 1 101 ? 0.991 -3.678 -13.140 1.00 67.62 101 TYR A N 1
ATOM 800 C CA . TYR A 1 101 ? 2.226 -4.458 -13.231 1.00 67.62 101 TYR A CA 1
ATOM 801 C C . TYR A 1 101 ? 2.201 -5.284 -14.524 1.00 67.62 101 TYR A C 1
ATOM 803 O O . TYR A 1 101 ? 1.157 -5.811 -14.911 1.00 67.62 101 TYR A O 1
ATOM 811 N N . ARG A 1 102 ? 3.313 -5.386 -15.261 1.00 64.00 102 ARG A N 1
ATOM 812 C CA . ARG A 1 102 ? 3.330 -6.246 -16.456 1.00 64.00 102 ARG A CA 1
ATOM 813 C C . ARG A 1 102 ? 3.583 -7.693 -16.022 1.00 64.00 102 ARG A C 1
ATOM 815 O O . ARG A 1 102 ? 4.331 -7.961 -15.094 1.00 64.00 102 ARG A O 1
ATOM 822 N N . ARG A 1 103 ? 2.973 -8.656 -16.727 1.00 50.69 103 ARG A N 1
ATOM 823 C CA . ARG A 1 103 ? 3.106 -10.110 -16.465 1.00 50.69 103 ARG A CA 1
ATOM 824 C C . ARG A 1 103 ? 4.541 -10.657 -16.532 1.00 50.69 103 ARG A C 1
ATOM 826 O O . ARG A 1 103 ? 4.751 -11.802 -16.164 1.00 50.69 103 ARG A O 1
ATOM 833 N N . THR A 1 104 ? 5.498 -9.893 -17.047 1.00 50.38 104 THR A N 1
ATOM 834 C CA . THR A 1 104 ? 6.906 -10.297 -17.181 1.00 50.38 104 THR A CA 1
ATOM 835 C C . THR A 1 104 ? 7.744 -10.067 -15.922 1.00 50.38 104 THR A C 1
ATOM 837 O O . THR A 1 104 ? 8.887 -10.507 -15.894 1.00 50.38 104 THR A O 1
ATOM 840 N N . ASP A 1 105 ? 7.187 -9.443 -14.883 1.00 49.16 105 ASP A N 1
ATOM 841 C CA . ASP A 1 105 ? 7.951 -8.954 -13.725 1.00 49.16 105 ASP A CA 1
ATOM 842 C C . ASP A 1 105 ? 8.070 -9.974 -12.564 1.00 49.16 105 ASP A C 1
ATOM 844 O O . ASP A 1 105 ? 8.447 -9.603 -11.457 1.00 49.16 105 ASP A O 1
ATOM 848 N N . ASP A 1 106 ? 7.775 -11.263 -12.793 1.00 48.78 106 ASP A N 1
ATOM 849 C CA . ASP A 1 106 ? 7.974 -12.345 -11.801 1.00 48.78 106 ASP A CA 1
ATOM 850 C C . ASP A 1 106 ? 9.371 -13.007 -11.889 1.00 48.78 106 ASP A C 1
ATOM 852 O O . ASP A 1 106 ? 9.630 -14.010 -11.224 1.00 48.78 106 ASP A O 1
ATOM 856 N N . PHE A 1 107 ? 10.293 -12.463 -12.691 1.00 42.38 107 PHE A N 1
ATOM 857 C CA . PHE A 1 107 ? 11.674 -12.948 -12.751 1.00 42.38 107 PHE A CA 1
ATOM 858 C C . PHE A 1 107 ? 12.612 -12.031 -11.971 1.00 42.38 107 PHE A C 1
ATOM 860 O O . PHE A 1 107 ? 13.075 -11.004 -12.462 1.00 42.38 107 PHE A O 1
ATOM 867 N N . GLU A 1 108 ? 12.939 -12.463 -10.757 1.00 41.66 108 GLU A N 1
ATOM 868 C CA . GLU A 1 108 ? 14.167 -12.086 -10.069 1.00 41.66 108 GLU A CA 1
ATOM 869 C C . GLU A 1 108 ? 15.343 -12.500 -10.980 1.00 41.66 108 GLU A C 1
ATOM 871 O O . GLU A 1 108 ? 15.630 -13.688 -11.156 1.00 41.66 108 GLU A O 1
ATOM 876 N N . VAL A 1 109 ? 15.982 -11.542 -11.660 1.00 45.41 109 VAL A N 1
ATOM 877 C CA . VAL A 1 109 ? 17.183 -11.826 -12.456 1.00 45.41 109 VAL A CA 1
ATOM 878 C C . VAL A 1 109 ? 18.297 -12.147 -11.471 1.00 45.41 109 VAL A C 1
ATOM 880 O O . VAL A 1 109 ? 18.907 -11.251 -10.898 1.00 45.41 109 VAL A O 1
ATOM 883 N N . ASN A 1 110 ? 18.557 -13.437 -11.265 1.00 42.78 110 ASN A N 1
ATOM 884 C CA . ASN A 1 110 ? 19.744 -13.897 -10.563 1.00 42.78 110 ASN A CA 1
ATOM 885 C C . ASN A 1 110 ? 20.980 -13.518 -11.408 1.00 42.78 110 ASN A C 1
ATOM 887 O O . ASN A 1 110 ? 21.163 -14.084 -12.492 1.00 42.78 110 ASN A O 1
ATOM 891 N N . PRO A 1 111 ? 21.846 -12.592 -10.952 1.00 49.12 111 PRO A N 1
ATOM 892 C CA . PRO A 1 111 ? 22.996 -12.130 -11.730 1.00 49.12 111 PRO A CA 1
ATOM 893 C C . PRO A 1 111 ? 24.069 -13.214 -11.941 1.00 49.12 111 PRO A C 1
ATOM 895 O O . PRO A 1 111 ? 25.046 -12.974 -12.643 1.00 49.12 111 PRO A O 1
ATOM 898 N N . ALA A 1 112 ? 23.901 -14.416 -11.381 1.00 47.94 112 ALA A N 1
ATOM 899 C CA . ALA A 1 112 ? 24.830 -15.533 -11.541 1.00 47.94 112 ALA A CA 1
ATOM 900 C C . ALA A 1 112 ? 24.674 -16.335 -12.855 1.00 47.94 112 ALA A C 1
ATOM 902 O O . ALA A 1 112 ? 25.397 -17.312 -13.041 1.00 47.94 112 ALA A O 1
ATOM 903 N N . LEU A 1 113 ? 23.742 -15.975 -13.750 1.00 49.22 113 LEU A N 1
ATOM 904 C CA . LEU A 1 113 ? 23.411 -16.766 -14.952 1.00 49.22 113 LEU A CA 1
ATOM 905 C C . LEU A 1 113 ? 23.341 -15.967 -16.270 1.00 49.22 113 LEU A C 1
ATOM 907 O O . LEU A 1 113 ? 22.767 -16.450 -17.246 1.00 49.22 113 LEU A O 1
ATOM 911 N N . ALA A 1 114 ? 23.939 -14.775 -16.341 1.00 37.12 114 ALA A N 1
ATOM 912 C CA . ALA A 1 114 ? 24.127 -14.099 -17.628 1.00 37.12 114 ALA A CA 1
ATOM 913 C C . ALA A 1 114 ? 25.332 -14.712 -18.388 1.00 37.12 114 ALA A C 1
ATOM 915 O O . ALA A 1 114 ? 26.379 -14.895 -17.762 1.00 37.12 114 ALA A O 1
ATOM 916 N N . PRO A 1 115 ? 25.192 -15.068 -19.683 1.00 48.34 115 PRO A N 1
ATOM 917 C CA . PRO A 1 115 ? 26.277 -15.616 -20.504 1.00 48.34 115 PRO A CA 1
ATOM 918 C C . PRO A 1 115 ? 27.379 -14.598 -20.822 1.00 48.34 115 PRO A C 1
ATOM 920 O O . PRO A 1 115 ? 27.071 -13.386 -20.906 1.00 48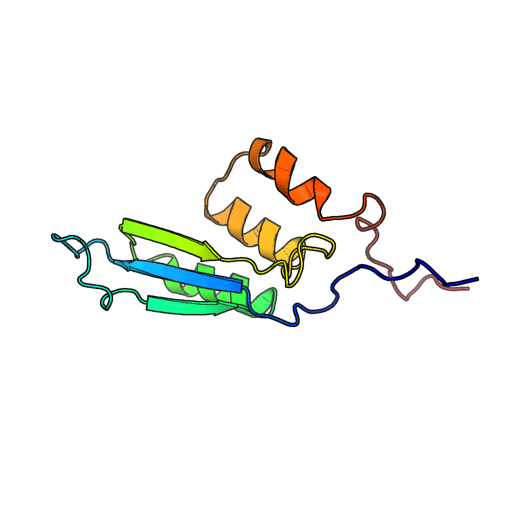.34 115 PRO A O 1
#

Secondary structure (DSSP, 8-state):
---------SS-SSPEEEEEEETT--S---S---EEEEE-SHHHHHHHHHHTTTS-EEEEEEE---SSTTSPPSS-HHHHHHHHHHTT--GGGGGTGGGGS-TTTT----GGG--

Foldseek 3Di:
DDDPPDQACPWQPFFWKKWFAAPPCPDDDPVPRIDIDTHTDLVSLVVVLVVCVVGDTPDMDTDWDQVDPPAATSDHPSSVVSVCVSVVPDPVVCVPNVVRPDPVPPDPPPVPDDD